Protein AF-A0A935CNQ9-F1 (afdb_monomer_lite)

Sequence (178 aa):
MGYRDQNHNTQGPYQLTGVMESKWYDLNGLPGSPIGNRGSNNCPGSYGDCQFFERGYLRWDYINNVTLYYDYASTVVSQVFYFQTSNWNTTLSIQNISGVSAQVSVIFVENGRVIDSHTYLALPSSSTWILSAQHALQDVTSSFAGAAEVYSNQAFQITVAHQPAFSNTFVSTIMNNY

Foldseek 3Di:
DWAAELVRDTDDPEDDDDPRVVVCVVVVNVQPHFPHYKDPPDDPDPAWTWTHGQFFIWIQHPVVRDIDTDGFDKDKAWQAKDAQVLRQKKKKKKFAQDQAFKKKKKFWDDPNDTQHMYIHHGQGHRHIRIDIPCVGPVVRDNIDTTMIMMGMNHDMDIDMPRGDDPPDPVVCVSVVVD

pLDDT: mean 89.44, std 11.85, range [46.56, 98.5]

Structure (mmCIF, N/CA/C/O backbone):
data_AF-A0A935CNQ9-F1
#
_entry.id   AF-A0A935CNQ9-F1
#
loop_
_atom_site.group_PDB
_atom_site.id
_atom_site.type_symbol
_atom_site.label_atom_id
_atom_site.label_alt_id
_atom_site.label_comp_id
_atom_site.label_asym_id
_atom_site.label_entity_id
_atom_site.label_seq_id
_atom_site.pdbx_PDB_ins_code
_atom_site.Cartn_x
_atom_site.Cartn_y
_atom_site.Cartn_z
_atom_site.occupancy
_atom_site.B_iso_or_equiv
_atom_site.auth_seq_id
_atom_site.auth_comp_id
_atom_site.auth_asym_id
_atom_site.auth_atom_id
_atom_site.pdbx_PDB_model_num
ATOM 1 N N . MET A 1 1 ? -8.450 4.506 -12.520 1.00 77.38 1 MET A N 1
ATOM 2 C CA . MET A 1 1 ? -7.525 3.913 -11.533 1.00 77.38 1 MET A CA 1
ATOM 3 C C . MET A 1 1 ? -6.980 5.041 -10.684 1.00 77.38 1 MET A C 1
ATOM 5 O O . MET A 1 1 ? -6.523 6.022 -11.259 1.00 77.38 1 MET A O 1
ATOM 9 N N . GLY A 1 2 ? -7.103 4.938 -9.370 1.00 86.81 2 GLY A N 1
ATOM 10 C CA . GLY A 1 2 ? -6.729 5.974 -8.413 1.00 86.81 2 GLY A CA 1
ATOM 11 C C . GLY A 1 2 ? -6.716 5.395 -7.005 1.00 86.81 2 GLY A C 1
ATOM 12 O O . GLY A 1 2 ? -7.148 4.261 -6.804 1.00 86.81 2 GLY A O 1
ATOM 13 N N . TYR A 1 3 ? -6.199 6.161 -6.061 1.00 93.44 3 TYR A N 1
ATOM 14 C CA . TYR A 1 3 ? -6.071 5.773 -4.656 1.00 93.44 3 TYR A CA 1
ATOM 15 C C . TYR A 1 3 ? -6.314 7.003 -3.778 1.00 93.44 3 TYR A C 1
ATOM 17 O O . TYR A 1 3 ? -6.310 8.125 -4.292 1.00 93.44 3 TYR A O 1
ATOM 25 N N . ARG A 1 4 ? -6.518 6.837 -2.469 1.00 96.25 4 ARG A N 1
ATOM 26 C CA . ARG A 1 4 ? -6.545 7.976 -1.541 1.00 96.25 4 ARG A CA 1
ATOM 27 C C . ARG A 1 4 ? -5.192 8.205 -0.894 1.00 96.25 4 ARG A C 1
ATOM 29 O O . ARG A 1 4 ? -4.509 7.266 -0.520 1.00 96.25 4 ARG A O 1
ATOM 36 N N . ASP A 1 5 ? -4.763 9.445 -0.745 1.00 96.25 5 ASP A N 1
ATOM 37 C CA . ASP A 1 5 ? -3.510 9.720 -0.044 1.00 96.25 5 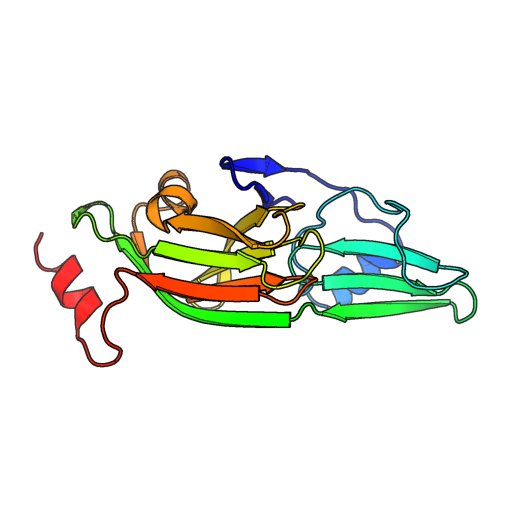ASP A CA 1
ATOM 38 C C . ASP A 1 5 ? -3.669 9.646 1.491 1.00 96.25 5 ASP A C 1
ATOM 40 O O . ASP A 1 5 ? -4.744 9.353 2.030 1.00 96.25 5 ASP A O 1
ATOM 44 N N . GLN A 1 6 ? -2.585 9.909 2.222 1.00 94.06 6 GLN A N 1
ATOM 45 C CA . GLN A 1 6 ? -2.578 9.947 3.687 1.00 94.06 6 GLN A CA 1
ATOM 46 C C . GLN A 1 6 ? -3.500 11.027 4.281 1.00 94.06 6 GLN A C 1
ATOM 48 O O . GLN A 1 6 ? -3.869 10.944 5.450 1.00 94.06 6 GLN A O 1
ATOM 53 N N . ASN A 1 7 ? -3.882 12.023 3.478 1.00 94.44 7 ASN A N 1
ATOM 54 C CA . ASN A 1 7 ? -4.779 13.119 3.835 1.00 94.44 7 ASN A CA 1
ATOM 55 C C . ASN A 1 7 ? -6.196 12.915 3.268 1.00 94.44 7 ASN A C 1
ATOM 57 O O . ASN A 1 7 ? -6.996 13.844 3.302 1.00 94.44 7 ASN A O 1
ATOM 61 N N . HIS A 1 8 ? -6.510 11.711 2.771 1.00 92.94 8 HIS A N 1
ATOM 62 C CA . HIS A 1 8 ? -7.813 11.318 2.221 1.00 92.94 8 HIS A CA 1
ATOM 63 C C . HIS A 1 8 ? -8.180 11.991 0.892 1.00 92.94 8 HIS A C 1
ATOM 65 O O . HIS A 1 8 ? -9.315 11.870 0.432 1.00 92.94 8 HIS A O 1
ATOM 71 N N . ASN A 1 9 ? -7.228 12.634 0.210 1.00 95.06 9 ASN A N 1
ATOM 72 C CA . ASN A 1 9 ? -7.491 13.169 -1.124 1.00 95.06 9 ASN A CA 1
ATOM 73 C C . ASN A 1 9 ? -7.429 12.049 -2.159 1.00 95.06 9 ASN A C 1
ATOM 75 O O . ASN A 1 9 ? -6.519 11.220 -2.136 1.00 95.06 9 ASN A O 1
ATOM 79 N N . THR A 1 10 ? -8.363 12.056 -3.108 1.00 94.75 10 THR A N 1
ATOM 80 C CA . THR A 1 10 ? -8.318 11.135 -4.248 1.00 94.75 10 THR A CA 1
ATOM 81 C C . THR A 1 10 ? -7.212 11.552 -5.215 1.00 94.75 10 THR A C 1
ATOM 83 O O . THR A 1 10 ? -7.163 12.699 -5.654 1.00 94.75 10 THR A O 1
ATOM 86 N N . GLN A 1 11 ? -6.346 10.606 -5.559 1.00 94.44 11 GLN A N 1
ATOM 87 C CA . GLN A 1 11 ? -5.227 10.763 -6.479 1.00 94.44 11 GLN A CA 1
ATOM 88 C C . GLN A 1 11 ? -5.508 10.033 -7.799 1.00 94.44 11 GLN A C 1
ATOM 90 O O . GLN A 1 11 ? -6.052 8.924 -7.816 1.00 94.44 11 GLN A O 1
ATOM 95 N N . GLY A 1 12 ? -5.112 10.652 -8.914 1.00 89.81 12 GLY A N 1
ATOM 96 C CA . GLY A 1 12 ? -5.383 10.170 -10.271 1.00 89.81 12 GLY A CA 1
ATOM 97 C C . GLY A 1 12 ? -6.636 10.795 -10.919 1.00 89.81 12 GLY A C 1
ATOM 98 O O . GLY A 1 12 ? -7.163 11.787 -10.419 1.00 89.81 12 GLY A O 1
ATOM 99 N N . PRO A 1 13 ? -7.115 10.249 -12.054 1.00 88.94 13 PRO A N 1
ATOM 100 C CA . PRO A 1 13 ? -6.653 9.015 -12.673 1.00 88.94 13 PRO A CA 1
ATOM 101 C C . PRO A 1 13 ? -5.267 9.151 -13.304 1.00 88.94 13 PRO A C 1
ATOM 103 O O . PRO A 1 13 ? -4.963 10.143 -13.961 1.00 88.94 13 PRO A O 1
ATOM 106 N N . TYR A 1 14 ? -4.448 8.115 -13.148 1.00 89.12 14 TYR A N 1
ATOM 107 C CA . TYR A 1 14 ? -3.169 8.009 -13.846 1.00 89.12 14 TYR A CA 1
ATOM 108 C C . TYR A 1 14 ? -3.328 7.158 -15.098 1.00 89.12 14 TYR A C 1
ATOM 110 O O . TYR A 1 14 ? -3.991 6.116 -15.077 1.00 89.12 14 TYR A O 1
ATOM 118 N N . GLN A 1 15 ? -2.733 7.617 -16.195 1.00 85.81 15 GLN A N 1
ATOM 119 C CA . GLN A 1 15 ? -2.792 6.906 -17.463 1.00 85.81 15 GLN A CA 1
ATOM 120 C C . GLN A 1 15 ? -1.810 5.735 -17.459 1.00 85.81 15 GLN A C 1
ATOM 122 O O . GLN A 1 15 ? -0.629 5.900 -17.158 1.00 85.81 15 GLN A O 1
ATOM 127 N N . LEU A 1 16 ? -2.309 4.564 -17.846 1.00 88.94 16 LEU A N 1
ATOM 128 C CA . LEU A 1 16 ? -1.515 3.374 -18.113 1.00 88.94 16 LEU A CA 1
ATOM 129 C C . LEU A 1 16 ? -1.677 3.044 -19.593 1.00 88.94 16 LEU A C 1
ATOM 131 O O . LEU A 1 16 ? -2.801 3.022 -20.079 1.00 88.94 16 LEU A O 1
ATOM 135 N N . THR A 1 17 ? -0.575 2.845 -20.314 1.00 89.00 17 THR A N 1
ATOM 136 C CA . THR A 1 17 ? -0.620 2.633 -21.767 1.00 89.00 17 THR A CA 1
ATOM 137 C C . THR A 1 17 ? 0.411 1.613 -22.239 1.00 89.00 17 THR A C 1
ATOM 139 O O . THR A 1 17 ? 1.462 1.402 -21.617 1.00 89.00 17 THR A O 1
ATOM 142 N N . GLY A 1 18 ? 0.121 0.992 -23.384 1.00 92.19 18 GLY A N 1
ATOM 143 C CA . GLY A 1 18 ? 1.056 0.150 -24.127 1.00 92.19 18 GLY A CA 1
ATOM 144 C C . GLY A 1 18 ? 1.437 -1.132 -23.384 1.00 92.19 18 GLY A C 1
ATOM 145 O O . GLY A 1 18 ? 0.585 -1.838 -22.845 1.00 92.19 18 GLY A O 1
ATOM 146 N N . VAL A 1 19 ? 2.735 -1.446 -23.357 1.00 93.56 19 VAL A N 1
ATOM 147 C CA . VAL A 1 19 ? 3.245 -2.695 -22.761 1.00 93.56 19 VAL A CA 1
ATOM 148 C C . VAL A 1 19 ? 2.981 -2.800 -21.254 1.00 93.56 19 VAL A C 1
ATOM 150 O O . VAL A 1 19 ? 2.770 -3.896 -20.744 1.00 93.56 19 VAL A O 1
ATOM 153 N N . MET A 1 20 ? 2.930 -1.666 -20.545 1.00 93.00 20 MET A N 1
ATOM 154 C CA . MET A 1 20 ? 2.637 -1.641 -19.108 1.00 93.00 20 MET A CA 1
ATOM 155 C C . MET A 1 20 ? 1.169 -1.960 -18.834 1.00 93.00 20 MET A C 1
ATOM 157 O O . MET A 1 20 ? 0.863 -2.725 -17.926 1.00 93.00 20 MET A O 1
ATOM 161 N N . GLU A 1 21 ? 0.270 -1.399 -19.642 1.00 95.06 21 GLU A N 1
ATOM 162 C CA . GLU A 1 21 ? -1.164 -1.682 -19.573 1.00 95.06 21 GLU A CA 1
ATOM 163 C C . GLU A 1 21 ? -1.452 -3.149 -19.879 1.00 95.06 21 GLU A C 1
ATOM 165 O O . GLU A 1 21 ? -2.130 -3.820 -19.106 1.00 95.06 21 GLU A O 1
ATOM 170 N N . SER A 1 22 ? -0.853 -3.666 -20.953 1.00 95.88 22 SER A N 1
ATOM 171 C CA . SER A 1 22 ? -0.994 -5.073 -21.340 1.00 95.88 22 SER A CA 1
ATOM 172 C C . SER A 1 22 ? -0.562 -5.999 -20.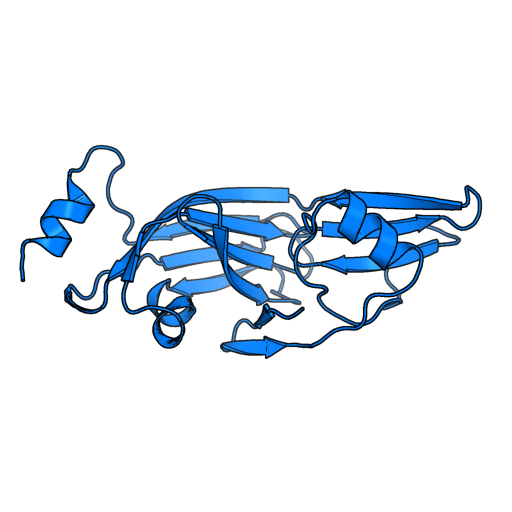199 1.00 95.88 22 SER A C 1
ATOM 174 O O . SER A 1 22 ? -1.318 -6.872 -19.783 1.00 95.88 22 SER A O 1
ATOM 176 N N . LYS A 1 23 ? 0.612 -5.742 -19.602 1.00 96.50 23 LYS A N 1
ATOM 177 C CA . LYS A 1 23 ? 1.113 -6.551 -18.488 1.00 96.50 23 LYS A CA 1
ATOM 178 C C . LYS A 1 23 ? 0.254 -6.434 -17.225 1.00 96.50 23 LYS A C 1
ATOM 180 O O . LYS A 1 23 ? 0.128 -7.405 -16.485 1.00 96.50 23 LYS A O 1
ATOM 185 N N . TRP A 1 24 ? -0.326 -5.268 -16.956 1.00 96.19 24 TRP A N 1
ATOM 186 C CA . TRP A 1 24 ? -1.237 -5.075 -15.827 1.00 96.19 24 TRP A CA 1
ATOM 187 C C . TRP A 1 24 ? -2.527 -5.892 -15.991 1.00 96.19 24 TRP A C 1
ATOM 189 O O . TRP A 1 24 ? -2.960 -6.528 -15.028 1.00 96.19 24 TRP A O 1
ATOM 199 N N . TYR A 1 25 ? -3.088 -5.955 -17.205 1.00 96.44 25 TYR A N 1
ATOM 200 C CA . TYR A 1 25 ? -4.230 -6.824 -17.509 1.00 96.44 25 TYR A CA 1
ATOM 201 C C . TYR A 1 25 ? -3.879 -8.311 -17.399 1.00 96.44 25 TYR A C 1
ATOM 203 O O . TYR A 1 25 ? -4.649 -9.055 -16.798 1.00 96.44 25 TYR A O 1
ATOM 211 N N . ASP A 1 26 ? -2.705 -8.739 -17.879 1.00 97.31 26 ASP A N 1
ATOM 212 C CA . ASP A 1 26 ? -2.237 -10.130 -17.730 1.00 97.31 26 ASP A CA 1
ATOM 213 C C . ASP A 1 26 ? -2.123 -10.556 -16.258 1.00 97.31 26 ASP A C 1
ATOM 215 O O . ASP A 1 26 ? -2.282 -11.725 -15.908 1.00 97.31 26 ASP A O 1
ATOM 219 N N . LEU A 1 27 ? -1.833 -9.595 -15.380 1.00 96.62 27 LEU A N 1
ATOM 220 C CA . LEU A 1 27 ? -1.765 -9.782 -13.935 1.00 96.62 27 LEU A CA 1
ATOM 221 C C . LEU A 1 27 ? -3.125 -9.590 -13.248 1.00 96.62 27 LEU A C 1
ATOM 223 O O . LEU A 1 27 ? -3.180 -9.563 -12.023 1.00 96.62 27 LEU A O 1
ATOM 227 N N . ASN A 1 28 ? -4.217 -9.440 -14.002 1.00 95.12 28 ASN A N 1
ATOM 228 C CA . ASN A 1 28 ? -5.565 -9.170 -13.494 1.00 95.12 28 ASN A CA 1
ATOM 229 C C . ASN A 1 28 ? -5.621 -7.970 -12.532 1.00 95.12 28 ASN A C 1
ATOM 231 O O . ASN A 1 28 ? -6.330 -7.992 -11.527 1.00 95.12 28 ASN A O 1
ATOM 235 N N . GLY A 1 29 ? -4.824 -6.936 -12.805 1.00 92.94 29 GLY A N 1
ATOM 236 C CA . GLY A 1 29 ? -4.731 -5.750 -11.961 1.00 92.94 29 GLY A CA 1
ATOM 237 C C . GLY A 1 29 ? -4.048 -5.961 -10.610 1.00 92.94 29 GLY A C 1
ATOM 238 O O . GLY A 1 29 ? -4.098 -5.063 -9.770 1.00 92.94 29 GLY A O 1
ATOM 239 N N . LEU A 1 30 ? -3.363 -7.095 -10.405 1.00 94.69 30 LEU A N 1
ATOM 240 C CA . LEU A 1 30 ? -2.621 -7.406 -9.179 1.00 94.69 30 LEU A CA 1
ATOM 241 C C . LEU A 1 30 ? -1.708 -6.272 -8.685 1.00 94.69 30 LEU A C 1
ATOM 243 O O . LEU A 1 30 ? -1.654 -6.114 -7.472 1.00 94.69 30 LEU A O 1
ATOM 247 N N . PRO A 1 31 ? -1.014 -5.473 -9.527 1.00 95.94 31 PRO A N 1
ATOM 248 C CA . PRO A 1 31 ? -0.198 -4.360 -9.031 1.00 95.94 31 PRO A CA 1
ATOM 249 C C . PRO A 1 31 ? -0.987 -3.266 -8.284 1.00 95.94 31 PRO A C 1
ATOM 251 O O . PRO A 1 31 ? -0.392 -2.515 -7.511 1.00 95.94 31 PRO A O 1
ATOM 254 N N . GLY A 1 32 ? -2.306 -3.178 -8.480 1.00 94.50 32 GLY A N 1
ATOM 255 C CA . GLY A 1 32 ? -3.165 -2.125 -7.934 1.00 94.50 32 GLY A CA 1
ATOM 256 C C . GLY A 1 32 ? -3.250 -0.895 -8.839 1.00 94.50 32 GLY A C 1
ATOM 257 O O . GLY A 1 32 ? -3.007 -0.978 -10.049 1.00 94.50 32 GLY A O 1
ATOM 258 N N . SER A 1 33 ? -3.610 0.251 -8.262 1.00 94.00 33 SER A N 1
ATOM 259 C CA . SER A 1 33 ? -3.652 1.531 -8.972 1.00 94.00 33 SER A CA 1
ATOM 260 C C . SER A 1 33 ? -2.241 2.090 -9.205 1.00 94.00 33 SER A C 1
ATOM 262 O O . SER A 1 33 ? -1.358 1.921 -8.359 1.00 94.00 33 SER A O 1
ATOM 264 N N . PRO A 1 34 ? -1.987 2.777 -10.336 1.00 94.00 34 PRO A N 1
ATOM 265 C CA . PRO A 1 34 ? -0.733 3.495 -10.526 1.00 94.00 34 PRO A CA 1
ATOM 266 C C . PRO A 1 34 ? -0.626 4.665 -9.538 1.00 94.00 34 PRO A C 1
ATOM 268 O O . PRO A 1 34 ? -1.633 5.301 -9.229 1.00 94.00 34 PRO A O 1
ATOM 271 N N . ILE A 1 35 ? 0.589 4.978 -9.083 1.00 91.25 35 ILE A N 1
ATOM 272 C CA . ILE A 1 35 ? 0.846 6.051 -8.095 1.00 91.25 35 ILE A CA 1
ATOM 273 C C . ILE A 1 35 ? 1.395 7.352 -8.705 1.00 91.25 35 ILE A C 1
ATOM 275 O O . ILE A 1 35 ? 1.980 8.195 -8.028 1.00 91.25 35 ILE A O 1
ATOM 279 N N . GLY A 1 36 ? 1.281 7.486 -10.020 1.00 88.56 36 GLY A N 1
ATOM 280 C CA . GLY A 1 36 ? 1.921 8.540 -10.791 1.00 88.56 36 GLY A CA 1
ATOM 281 C C . GLY A 1 36 ? 1.915 8.207 -12.275 1.00 88.56 36 GLY A C 1
ATOM 282 O O . GLY A 1 36 ? 1.598 7.084 -12.672 1.00 88.56 36 GLY A O 1
ATOM 283 N N . ASN A 1 37 ? 2.292 9.179 -13.101 1.00 82.94 37 ASN A N 1
ATOM 284 C CA . ASN A 1 37 ? 2.500 8.933 -14.524 1.00 82.94 37 ASN A CA 1
ATOM 285 C C . ASN A 1 37 ? 3.777 8.113 -14.752 1.00 82.94 37 ASN A C 1
ATOM 287 O O . ASN A 1 37 ? 4.744 8.207 -13.990 1.00 82.94 37 ASN A O 1
ATOM 291 N N . ARG A 1 38 ? 3.782 7.337 -15.837 1.00 80.19 38 ARG A N 1
ATOM 292 C CA . ARG A 1 38 ? 4.945 6.583 -16.313 1.00 80.19 38 ARG A CA 1
ATOM 293 C C . ARG A 1 38 ? 6.179 7.481 -16.440 1.00 80.19 38 ARG A C 1
ATOM 295 O O . ARG A 1 38 ? 6.081 8.614 -16.905 1.00 80.19 38 ARG A O 1
ATOM 302 N N . GLY A 1 39 ? 7.347 6.937 -16.099 1.00 66.25 39 GLY A N 1
ATOM 303 C CA . GLY A 1 39 ? 8.621 7.620 -16.335 1.00 66.25 39 GLY A CA 1
ATOM 304 C C . GLY A 1 39 ? 9.028 8.610 -15.243 1.00 66.25 39 GLY A C 1
ATOM 305 O O . GLY A 1 39 ? 9.842 9.492 -15.496 1.00 66.25 39 GLY A O 1
ATOM 306 N N . SER A 1 40 ? 8.524 8.468 -14.014 1.00 55.44 40 SER A N 1
ATOM 307 C CA . SER A 1 40 ? 9.065 9.174 -12.846 1.00 55.44 40 SER A CA 1
ATOM 308 C C . SER A 1 40 ? 10.474 8.648 -12.482 1.00 55.44 40 SER A C 1
ATOM 310 O O . SER A 1 40 ? 10.621 7.914 -11.513 1.00 55.44 40 SER A O 1
ATOM 312 N N . ASN A 1 41 ? 11.473 8.950 -13.325 1.00 49.44 41 ASN A N 1
ATOM 313 C CA . ASN A 1 41 ? 12.951 8.955 -13.221 1.00 49.44 41 ASN A CA 1
ATOM 314 C C . ASN A 1 41 ? 13.741 8.011 -12.276 1.00 49.44 41 ASN A C 1
ATOM 316 O O . ASN A 1 41 ? 14.953 8.169 -12.179 1.00 49.44 41 ASN A O 1
ATOM 320 N N . ASN A 1 42 ? 13.147 7.000 -11.642 1.00 60.19 42 ASN A N 1
ATOM 321 C CA . ASN A 1 42 ? 13.809 6.164 -10.629 1.00 60.19 42 ASN A CA 1
ATOM 322 C C . ASN A 1 42 ? 13.733 4.658 -10.933 1.00 60.19 42 ASN A C 1
ATOM 324 O O . ASN A 1 42 ? 13.686 3.841 -10.014 1.00 60.19 42 ASN A O 1
ATOM 328 N N . CYS A 1 43 ? 13.711 4.260 -12.208 1.00 72.38 43 CYS A N 1
ATOM 329 C CA . CYS A 1 43 ? 13.865 2.845 -12.543 1.00 72.38 43 CYS A CA 1
ATOM 330 C C . CYS A 1 43 ? 15.221 2.318 -12.073 1.00 72.38 43 CYS A C 1
ATOM 332 O O . CYS A 1 43 ? 16.250 2.870 -12.467 1.00 72.38 43 CYS A O 1
ATOM 334 N N . PRO A 1 44 ? 15.264 1.212 -11.317 1.00 70.12 44 PRO A N 1
ATOM 335 C CA . PRO A 1 44 ? 16.520 0.534 -11.052 1.00 70.12 44 PRO A CA 1
ATOM 336 C C . PRO A 1 44 ? 17.115 -0.010 -12.362 1.00 70.12 44 PRO A C 1
ATOM 338 O O . PRO A 1 44 ? 16.493 -0.835 -13.031 1.00 70.12 44 PRO A O 1
ATOM 341 N N . GLY A 1 45 ? 18.336 0.408 -12.704 1.00 71.19 45 GLY A N 1
ATOM 342 C CA . GLY A 1 45 ? 19.114 -0.110 -13.837 1.00 71.19 45 GLY A CA 1
ATOM 343 C C . GLY A 1 45 ? 19.052 0.726 -15.122 1.00 71.19 45 GLY A C 1
ATOM 344 O O . GLY A 1 45 ? 18.249 1.641 -15.266 1.00 71.19 45 GLY A O 1
ATOM 345 N N . SER A 1 46 ? 19.936 0.402 -16.067 1.00 70.25 46 SER A N 1
ATOM 346 C CA . SER A 1 46 ? 20.022 1.074 -17.371 1.00 70.25 46 SER A CA 1
ATOM 347 C C . SER A 1 46 ? 18.990 0.514 -18.363 1.00 70.25 46 SER A C 1
ATOM 349 O O . SER A 1 46 ? 18.677 -0.675 -18.314 1.00 70.25 46 SER A O 1
ATOM 351 N N . TYR A 1 47 ? 18.511 1.356 -19.288 1.00 78.56 47 TYR A N 1
ATOM 352 C CA . TYR A 1 47 ? 17.685 0.983 -20.453 1.00 78.56 47 TYR A CA 1
ATOM 353 C C . TYR A 1 47 ? 16.332 0.321 -20.138 1.00 78.56 47 TYR A C 1
ATOM 355 O O . TYR A 1 47 ? 16.049 -0.803 -20.553 1.00 78.56 47 TYR A O 1
ATOM 363 N N . GLY A 1 48 ? 15.463 1.043 -19.435 1.00 84.50 48 GLY A N 1
ATOM 364 C CA . GLY A 1 48 ? 14.071 0.639 -19.278 1.00 84.50 48 GLY A CA 1
ATOM 365 C C . GLY A 1 48 ? 13.188 1.752 -18.738 1.00 84.50 48 GLY A C 1
ATOM 366 O O . GLY A 1 48 ? 13.681 2.794 -18.313 1.00 84.50 48 GLY A O 1
ATOM 367 N N . ASP A 1 49 ? 11.888 1.482 -18.736 1.00 88.94 49 ASP A N 1
ATOM 368 C CA . ASP A 1 49 ? 10.852 2.350 -18.175 1.00 88.94 49 ASP A CA 1
ATOM 369 C C . ASP A 1 49 ? 10.109 1.634 -17.057 1.00 88.94 49 ASP A C 1
ATOM 371 O O . ASP A 1 49 ? 9.990 0.408 -17.070 1.00 88.94 49 ASP A O 1
ATOM 375 N N . CYS A 1 50 ? 9.554 2.400 -16.119 1.00 90.81 50 CYS A N 1
ATOM 376 C CA . CYS A 1 50 ? 8.808 1.857 -14.994 1.00 90.81 50 CYS A CA 1
ATOM 377 C C . CYS A 1 50 ? 7.494 2.588 -14.818 1.00 90.81 50 CYS A C 1
ATOM 379 O O . CYS A 1 50 ? 7.377 3.798 -15.045 1.00 90.81 50 CYS A O 1
ATOM 381 N N . GLN A 1 51 ? 6.525 1.816 -14.353 1.00 92.88 51 GLN A N 1
ATOM 382 C CA . GLN A 1 51 ? 5.300 2.310 -13.770 1.00 92.88 51 GLN A CA 1
ATOM 383 C C . GLN A 1 51 ? 5.229 1.785 -12.341 1.00 92.88 51 GLN A C 1
ATOM 385 O O . GLN A 1 51 ? 5.262 0.575 -12.122 1.00 92.88 51 GLN A O 1
ATOM 390 N N . PHE A 1 52 ? 5.131 2.694 -11.379 1.00 93.38 52 PHE A N 1
ATOM 391 C CA . PHE A 1 52 ? 4.960 2.348 -9.975 1.00 93.38 52 PHE A CA 1
ATOM 392 C C . PHE A 1 52 ? 3.470 2.243 -9.631 1.00 93.38 52 PHE A C 1
ATOM 394 O O . PHE A 1 52 ? 2.639 2.952 -10.214 1.00 93.38 52 PHE A O 1
ATOM 401 N N . PHE A 1 53 ? 3.154 1.358 -8.692 1.00 95.38 53 PHE A N 1
ATOM 402 C CA . PHE A 1 53 ? 1.810 1.032 -8.234 1.00 95.38 53 PHE A CA 1
ATOM 403 C C . PHE A 1 53 ? 1.783 0.868 -6.710 1.00 95.38 53 PHE A C 1
ATOM 405 O O . PHE A 1 53 ? 2.816 0.866 -6.039 1.00 95.38 53 PHE A O 1
ATOM 412 N N . GLU A 1 54 ? 0.588 0.702 -6.155 1.00 96.31 54 GLU A N 1
ATOM 413 C CA . GLU A 1 54 ? 0.376 0.515 -4.718 1.00 96.31 54 GLU A CA 1
ATOM 414 C C . GLU A 1 54 ? 1.080 -0.735 -4.165 1.00 96.31 54 GLU A C 1
ATOM 416 O O . GLU A 1 54 ? 1.583 -0.707 -3.042 1.00 96.31 54 GLU A O 1
ATOM 421 N N . ARG A 1 55 ? 1.140 -1.817 -4.954 1.00 97.25 55 ARG A N 1
ATOM 422 C CA . ARG A 1 55 ? 1.644 -3.138 -4.529 1.00 97.25 55 ARG A CA 1
ATOM 423 C C . ARG A 1 55 ? 3.002 -3.503 -5.134 1.00 97.25 55 ARG A C 1
ATOM 425 O O . ARG A 1 55 ? 3.460 -4.631 -4.973 1.00 97.25 55 ARG A O 1
ATOM 432 N N . GLY A 1 56 ? 3.629 -2.614 -5.900 1.00 95.44 56 GLY A N 1
ATOM 433 C CA . GLY A 1 56 ? 4.877 -2.914 -6.601 1.00 95.44 56 GLY A CA 1
ATOM 434 C C . GLY A 1 56 ? 5.135 -1.999 -7.789 1.00 95.44 56 GLY A C 1
ATOM 435 O O . GLY A 1 56 ? 4.573 -0.912 -7.891 1.00 95.44 56 GLY A O 1
ATOM 436 N N . TYR A 1 57 ? 5.963 -2.446 -8.727 1.00 94.44 57 TYR A N 1
ATOM 437 C CA . TYR A 1 57 ? 6.196 -1.734 -9.981 1.00 94.44 57 TYR A CA 1
ATOM 438 C C . TYR A 1 57 ? 6.317 -2.684 -11.170 1.00 94.44 57 TYR A C 1
ATOM 440 O O . TYR A 1 57 ? 6.789 -3.815 -11.053 1.00 94.44 57 TYR A O 1
ATOM 448 N N . LEU A 1 58 ? 5.890 -2.205 -12.336 1.00 94.44 58 LEU A N 1
ATOM 449 C CA . LEU A 1 58 ? 6.200 -2.827 -13.616 1.00 94.44 58 LEU A CA 1
ATOM 450 C C . LEU A 1 58 ? 7.446 -2.169 -14.194 1.00 94.44 58 LEU A C 1
ATOM 452 O O . LEU A 1 58 ? 7.559 -0.943 -14.172 1.00 94.44 58 LEU A O 1
ATOM 456 N N . ARG A 1 59 ? 8.348 -2.974 -14.755 1.00 93.06 59 ARG A N 1
ATOM 457 C CA . ARG A 1 59 ? 9.510 -2.505 -15.515 1.00 93.06 59 ARG A CA 1
ATOM 458 C C . ARG A 1 59 ? 9.486 -3.106 -16.909 1.00 93.06 59 ARG A C 1
ATOM 460 O O . ARG A 1 59 ? 9.406 -4.323 -17.051 1.00 93.06 59 ARG A O 1
ATOM 467 N N . TRP A 1 60 ? 9.602 -2.257 -17.922 1.00 92.38 60 TRP A N 1
ATOM 468 C CA . TRP A 1 60 ? 9.837 -2.661 -19.300 1.00 92.38 60 TRP A CA 1
ATOM 469 C C . TRP A 1 60 ? 11.327 -2.545 -19.601 1.00 92.38 60 TRP A C 1
ATOM 471 O O . TRP A 1 60 ? 11.894 -1.456 -19.540 1.00 92.38 60 TRP A O 1
ATOM 481 N N . ASP A 1 61 ? 11.949 -3.680 -19.893 1.00 89.94 61 ASP A N 1
ATOM 482 C CA . ASP A 1 61 ? 13.322 -3.779 -20.372 1.00 89.94 61 ASP A CA 1
ATOM 483 C C . ASP A 1 61 ? 13.333 -3.644 -21.900 1.00 89.94 61 ASP A C 1
ATOM 485 O O . ASP A 1 61 ? 12.718 -4.449 -22.604 1.00 89.94 61 ASP A O 1
ATOM 489 N N . TYR A 1 62 ? 14.034 -2.627 -22.408 1.00 88.69 62 TYR A N 1
ATOM 490 C CA . TYR A 1 62 ? 14.107 -2.342 -23.843 1.00 88.69 62 TYR A CA 1
ATOM 491 C C . TYR A 1 62 ? 14.972 -3.335 -24.609 1.00 88.69 62 TYR A C 1
ATOM 493 O O . TYR A 1 62 ? 14.713 -3.590 -25.782 1.00 88.69 62 TYR A O 1
ATOM 501 N N . ILE A 1 63 ? 15.999 -3.887 -23.963 1.00 88.00 63 ILE A N 1
ATOM 502 C CA . ILE A 1 63 ? 16.978 -4.770 -24.602 1.00 88.00 63 ILE A CA 1
ATOM 503 C C . ILE A 1 63 ? 16.328 -6.119 -24.886 1.00 88.00 63 ILE A C 1
ATOM 505 O O . ILE A 1 63 ? 16.417 -6.642 -25.993 1.00 88.00 63 ILE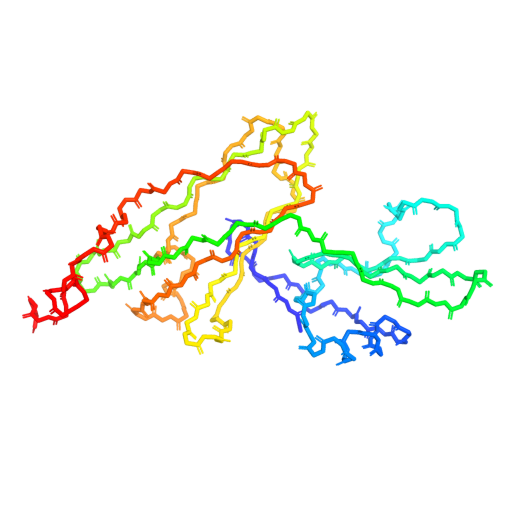 A O 1
ATOM 509 N N . ASN A 1 64 ? 15.642 -6.659 -23.881 1.00 89.25 64 ASN A N 1
ATOM 510 C CA . ASN A 1 64 ? 14.995 -7.965 -23.968 1.00 89.25 64 ASN A CA 1
ATOM 511 C C . ASN A 1 64 ? 13.520 -7.873 -24.391 1.00 89.25 64 ASN A C 1
ATOM 513 O O . ASN A 1 64 ? 12.856 -8.898 -24.526 1.00 89.25 64 ASN A O 1
ATOM 517 N N . ASN A 1 65 ? 13.009 -6.652 -24.581 1.00 91.06 65 ASN A N 1
ATOM 518 C CA . ASN A 1 65 ? 11.619 -6.339 -24.903 1.00 91.06 65 ASN A CA 1
ATOM 519 C C . ASN A 1 65 ? 10.606 -7.098 -24.023 1.00 91.06 65 ASN A C 1
ATOM 521 O O . ASN A 1 65 ? 9.648 -7.697 -24.512 1.00 91.06 65 ASN A O 1
ATOM 525 N N . VAL A 1 66 ? 10.835 -7.087 -22.709 1.00 93.19 66 VAL A N 1
ATOM 526 C CA . VAL A 1 66 ? 10.017 -7.810 -21.727 1.00 93.19 66 VAL A CA 1
ATOM 527 C C . VAL A 1 66 ? 9.531 -6.870 -20.635 1.00 93.19 66 VAL A C 1
ATOM 529 O O . VAL A 1 66 ? 10.268 -5.997 -20.175 1.00 93.19 66 VAL A O 1
ATOM 532 N N . THR A 1 67 ? 8.284 -7.050 -20.201 1.00 94.38 67 THR A N 1
ATOM 533 C CA . THR A 1 67 ? 7.719 -6.328 -19.057 1.00 94.38 67 THR A CA 1
ATOM 534 C C . THR A 1 67 ? 7.553 -7.271 -17.872 1.00 94.38 67 THR A C 1
ATOM 536 O O . THR A 1 67 ? 6.836 -8.272 -17.947 1.00 94.38 67 THR A O 1
ATOM 539 N N . LEU A 1 68 ? 8.225 -6.947 -16.770 1.00 94.56 68 LEU A N 1
ATOM 540 C CA . LEU A 1 68 ? 8.257 -7.738 -15.542 1.00 94.56 68 LEU A CA 1
ATOM 541 C C . LEU A 1 68 ? 7.591 -6.977 -14.396 1.00 94.56 68 LEU A C 1
ATOM 543 O O . LEU A 1 68 ? 7.621 -5.747 -14.362 1.00 94.56 68 LEU A O 1
ATOM 547 N N . TYR A 1 69 ? 6.999 -7.726 -13.468 1.00 96.00 69 TYR A N 1
ATOM 548 C CA . TYR A 1 69 ? 6.421 -7.199 -12.236 1.00 96.00 69 TYR A CA 1
ATOM 549 C C . TYR A 1 69 ? 7.328 -7.517 -11.057 1.00 96.00 69 TYR A C 1
ATOM 551 O O . TYR A 1 69 ? 7.830 -8.634 -10.946 1.00 96.00 69 TYR A O 1
ATOM 559 N N . TYR A 1 70 ? 7.506 -6.521 -10.201 1.00 94.81 70 TYR A N 1
ATOM 560 C CA . TYR A 1 70 ? 8.250 -6.605 -8.959 1.00 94.81 70 TYR A CA 1
ATOM 561 C C . TYR A 1 70 ? 7.320 -6.167 -7.838 1.00 94.81 70 TYR A C 1
ATOM 563 O O . TYR A 1 70 ? 6.886 -5.013 -7.796 1.00 94.81 70 TYR A O 1
ATOM 571 N N . ASP A 1 71 ? 6.987 -7.101 -6.964 1.00 96.19 71 ASP A N 1
ATOM 572 C CA . ASP A 1 71 ? 6.134 -6.880 -5.813 1.00 96.19 71 ASP A CA 1
ATOM 573 C C . ASP A 1 71 ? 6.881 -6.161 -4.688 1.00 96.19 71 ASP A C 1
ATOM 575 O O . ASP A 1 71 ? 8.101 -6.245 -4.527 1.00 96.19 71 ASP A O 1
ATOM 579 N N . TYR A 1 72 ? 6.120 -5.404 -3.908 1.00 96.50 72 TYR A N 1
ATOM 580 C CA . TYR A 1 72 ? 6.595 -4.838 -2.658 1.00 96.50 72 TYR A CA 1
ATOM 581 C C . TYR A 1 72 ? 6.427 -5.826 -1.514 1.00 96.50 72 TYR A C 1
ATOM 583 O O . TYR A 1 72 ? 5.507 -6.647 -1.507 1.00 96.50 72 TYR A O 1
ATOM 591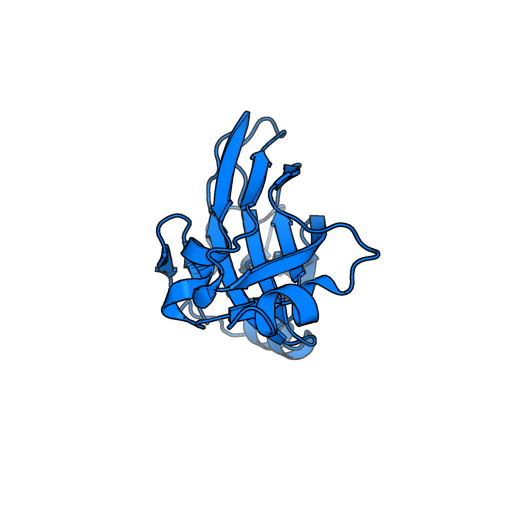 N N . ALA A 1 73 ? 7.293 -5.696 -0.506 1.00 94.69 73 ALA A N 1
ATOM 592 C CA . ALA A 1 73 ? 7.128 -6.429 0.738 1.00 94.69 73 ALA A CA 1
ATOM 593 C C . ALA A 1 73 ? 5.750 -6.106 1.326 1.00 94.69 73 ALA A C 1
ATOM 595 O O . ALA A 1 73 ? 5.347 -4.939 1.362 1.00 94.69 73 ALA A O 1
ATOM 596 N N . SER A 1 74 ? 5.042 -7.141 1.777 1.00 96.06 74 SER A N 1
ATOM 597 C CA . SER A 1 74 ? 3.681 -7.009 2.281 1.00 96.06 74 SER A CA 1
ATOM 598 C C . SER A 1 74 ? 3.507 -7.633 3.658 1.00 96.06 74 SER A C 1
ATOM 600 O O . SER A 1 74 ? 4.174 -8.601 4.019 1.00 96.06 74 SER A O 1
ATOM 602 N N . THR A 1 75 ? 2.605 -7.052 4.443 1.00 97.38 75 THR A N 1
ATOM 603 C CA . THR A 1 75 ? 2.108 -7.613 5.700 1.00 97.38 75 THR A CA 1
ATOM 604 C C . THR A 1 75 ? 0.589 -7.596 5.657 1.00 97.38 75 THR A C 1
ATOM 606 O O . THR A 1 75 ? -0.013 -6.554 5.398 1.00 97.38 75 THR A O 1
ATOM 609 N N . VAL A 1 76 ? -0.037 -8.739 5.931 1.00 96.44 76 VAL A N 1
ATOM 610 C CA . VAL A 1 76 ? -1.496 -8.834 6.041 1.00 96.44 76 VAL A CA 1
ATOM 611 C C . VAL A 1 76 ? -1.891 -8.674 7.502 1.00 96.44 76 VAL A C 1
ATOM 613 O O . VAL A 1 76 ? -1.514 -9.481 8.350 1.00 96.44 76 VAL A O 1
ATOM 616 N N . VAL A 1 77 ? -2.683 -7.647 7.788 1.00 94.38 77 VAL A N 1
ATOM 617 C CA . VAL A 1 77 ? -3.346 -7.461 9.075 1.00 94.38 77 VAL A CA 1
ATOM 618 C C . VAL A 1 77 ? -4.767 -7.988 8.938 1.00 94.38 77 VAL A C 1
ATOM 620 O O . VAL A 1 77 ? -5.639 -7.340 8.363 1.00 94.38 77 VAL A O 1
ATOM 623 N N . SER A 1 78 ? -5.008 -9.192 9.443 1.00 90.44 78 SER A N 1
ATOM 624 C CA . SER A 1 78 ? -6.357 -9.755 9.539 1.00 90.44 78 SER A CA 1
ATOM 625 C C . SER A 1 78 ? -7.205 -8.990 10.559 1.00 90.44 78 SER A C 1
ATOM 627 O O . SER A 1 78 ? -6.656 -8.352 11.449 1.00 90.44 78 SER A O 1
ATOM 629 N N . GLN A 1 79 ? -8.530 -9.151 10.535 1.00 89.00 79 GLN A N 1
ATOM 630 C CA . GLN A 1 79 ? -9.408 -8.687 11.623 1.00 89.00 79 GLN A CA 1
ATOM 631 C C . GLN A 1 79 ? -9.364 -7.165 11.842 1.00 89.00 79 GLN A C 1
ATOM 633 O O . GLN A 1 79 ? -9.306 -6.681 12.972 1.00 89.00 79 GLN A O 1
ATOM 638 N N . VAL A 1 80 ? -9.382 -6.411 10.745 1.00 92.62 80 VAL A N 1
ATOM 639 C CA . VAL A 1 80 ? -9.513 -4.953 10.758 1.00 92.62 80 VAL A CA 1
ATOM 640 C C . VAL A 1 80 ? -10.992 -4.608 10.733 1.00 92.62 80 VAL A C 1
ATOM 642 O O . VAL A 1 80 ? -11.730 -5.081 9.866 1.00 92.62 80 VAL A O 1
ATOM 645 N N . PHE A 1 81 ? -11.415 -3.779 11.684 1.00 92.00 81 PHE A N 1
ATOM 646 C CA . PHE A 1 81 ? -12.818 -3.440 11.862 1.00 92.00 81 PHE A CA 1
ATOM 647 C C . PHE A 1 81 ? -13.055 -1.940 11.899 1.00 92.00 81 PHE A C 1
ATOM 649 O O . PHE A 1 81 ? -12.301 -1.182 12.514 1.00 92.00 81 PHE A O 1
ATOM 656 N N . TYR A 1 82 ? -14.179 -1.549 11.320 1.00 92.25 82 TYR A N 1
ATOM 657 C CA . TYR A 1 82 ? -14.809 -0.261 11.543 1.00 92.25 82 TYR A CA 1
ATOM 658 C C . TYR A 1 82 ? -16.314 -0.485 11.684 1.00 92.25 82 TYR A C 1
ATOM 660 O O . TYR A 1 82 ? -16.926 -1.096 10.819 1.00 92.25 82 TYR A O 1
ATOM 668 N N . PHE A 1 83 ? -16.916 -0.015 12.772 1.00 89.69 83 PHE A N 1
ATOM 669 C CA . PHE A 1 83 ? -18.363 -0.057 12.973 1.00 89.69 83 PHE A CA 1
ATOM 670 C C . PHE A 1 83 ? -18.813 1.274 13.561 1.00 89.69 83 PHE A C 1
ATOM 672 O O . PHE A 1 83 ? -18.524 1.576 14.723 1.00 89.69 83 PHE A O 1
ATOM 679 N N . GLN A 1 84 ? -19.522 2.073 12.760 1.00 86.12 84 GLN A N 1
ATOM 680 C CA . GLN A 1 84 ? -19.955 3.411 13.163 1.00 86.12 84 GLN A CA 1
ATOM 681 C C . GLN A 1 84 ? -20.880 3.384 14.390 1.00 86.12 84 GLN A C 1
ATOM 683 O O . GLN A 1 84 ? -20.736 4.209 15.286 1.00 86.12 84 GLN A O 1
ATOM 688 N N . THR A 1 85 ? -21.806 2.425 14.459 1.00 83.44 85 THR A N 1
ATOM 689 C CA . THR A 1 85 ? -22.824 2.340 15.522 1.00 83.44 85 THR A CA 1
ATOM 690 C C . THR A 1 85 ? -22.233 2.041 16.895 1.00 83.44 85 THR A C 1
ATOM 692 O O . THR A 1 85 ? -22.666 2.620 17.886 1.00 83.44 85 THR A O 1
ATOM 695 N N . SER A 1 86 ? -21.213 1.185 16.957 1.00 76.94 86 SER A N 1
ATOM 696 C CA . SER A 1 86 ? -20.557 0.787 18.203 1.00 76.94 86 SER A CA 1
ATOM 697 C C . SER A 1 86 ? -19.296 1.595 18.518 1.00 76.94 86 SER A C 1
ATOM 699 O O . SER A 1 86 ? -18.566 1.230 19.439 1.00 76.94 86 SER A O 1
ATOM 701 N N . ASN A 1 87 ? -18.989 2.634 17.728 1.00 80.88 87 ASN A N 1
ATOM 702 C CA . ASN A 1 87 ? -17.732 3.390 17.783 1.00 80.88 87 ASN A CA 1
ATOM 703 C C . ASN A 1 87 ? -16.478 2.492 17.803 1.00 80.88 87 ASN A C 1
ATOM 705 O O . ASN A 1 87 ? -15.486 2.810 18.461 1.00 80.88 87 ASN A O 1
ATOM 709 N N . TRP A 1 88 ? -16.518 1.349 17.106 1.00 83.75 88 TRP A N 1
ATOM 710 C CA . TRP A 1 88 ? -15.363 0.458 17.034 1.00 83.75 88 TRP A CA 1
ATOM 711 C C . TRP A 1 88 ? -14.493 0.802 15.834 1.00 83.75 88 TRP A C 1
ATOM 713 O O . TRP A 1 88 ? -14.993 0.953 14.719 1.00 83.75 88 TRP A O 1
ATOM 723 N N . ASN A 1 89 ? -13.182 0.883 16.054 1.00 91.94 89 ASN A N 1
ATOM 724 C CA . ASN A 1 89 ? -12.237 1.307 15.035 1.00 91.94 89 ASN A CA 1
ATOM 725 C C . ASN A 1 89 ? -10.842 0.724 15.293 1.00 91.94 89 ASN A C 1
ATOM 727 O O . ASN A 1 89 ? -10.210 1.047 16.298 1.00 91.94 89 ASN A O 1
ATOM 731 N N . THR A 1 90 ? -10.357 -0.110 14.376 1.00 94.50 90 THR A N 1
ATOM 732 C CA . THR A 1 90 ? -8.977 -0.602 14.386 1.00 94.50 90 THR A CA 1
ATOM 733 C C . THR A 1 90 ? -8.021 0.483 13.896 1.00 94.50 90 THR A C 1
ATOM 735 O O . THR A 1 90 ? -8.255 1.119 12.868 1.00 94.50 90 THR A O 1
ATOM 738 N N . THR A 1 91 ? -6.903 0.657 14.601 1.00 96.56 91 THR A N 1
ATOM 739 C CA . THR A 1 91 ? -5.854 1.611 14.221 1.00 96.56 91 THR A CA 1
ATOM 740 C C . THR A 1 91 ? -4.588 0.875 13.813 1.00 96.56 91 THR A C 1
ATOM 742 O O . THR A 1 91 ? -4.087 0.025 14.551 1.00 96.56 91 THR A O 1
ATOM 745 N N . LEU A 1 92 ? -4.051 1.238 12.651 1.00 97.62 92 LEU A N 1
ATOM 746 C CA . LEU A 1 92 ? -2.772 0.782 12.124 1.00 97.62 92 LEU A CA 1
ATOM 747 C C . LEU A 1 92 ? -1.722 1.871 12.356 1.00 97.62 92 LEU A C 1
ATOM 749 O O . LEU A 1 92 ? -1.875 2.996 11.885 1.00 97.62 92 LEU A O 1
ATOM 753 N N . SER A 1 93 ? -0.647 1.530 13.057 1.00 98.19 93 SER A N 1
ATOM 754 C CA . SER A 1 93 ? 0.535 2.378 13.212 1.00 98.19 93 SER A CA 1
ATOM 755 C C . SER A 1 93 ? 1.663 1.783 12.382 1.00 98.19 93 SER A C 1
ATOM 757 O O . SER A 1 93 ? 2.217 0.746 12.747 1.00 98.19 93 SER A O 1
ATOM 759 N N . ILE A 1 94 ? 1.981 2.420 11.259 1.00 98.50 94 ILE A N 1
ATOM 760 C CA . ILE A 1 94 ? 2.934 1.921 10.267 1.00 98.50 94 ILE A CA 1
ATOM 761 C C . ILE A 1 94 ? 4.200 2.765 10.335 1.00 98.50 94 ILE A C 1
ATOM 763 O O . ILE A 1 94 ? 4.187 3.947 9.996 1.00 98.50 94 ILE A O 1
ATOM 767 N N . GLN A 1 95 ? 5.292 2.167 10.795 1.00 98.44 95 GLN A N 1
ATOM 768 C CA . GLN A 1 95 ? 6.571 2.842 10.967 1.00 98.44 95 GLN A CA 1
ATOM 769 C C . GLN A 1 95 ? 7.519 2.501 9.822 1.00 98.44 95 GLN A C 1
ATOM 771 O O . GLN A 1 95 ? 7.777 1.329 9.546 1.00 98.44 95 GLN A O 1
ATOM 776 N N . ASN A 1 96 ? 8.092 3.527 9.198 1.00 98.31 96 ASN A N 1
ATOM 777 C CA . ASN A 1 96 ? 9.220 3.352 8.296 1.00 98.31 96 ASN A CA 1
ATOM 778 C C . ASN A 1 96 ? 10.496 3.159 9.125 1.00 98.31 96 ASN A C 1
ATOM 780 O O . ASN A 1 96 ? 10.983 4.102 9.750 1.00 98.31 96 ASN A O 1
ATOM 784 N N . ILE A 1 97 ? 11.032 1.939 9.127 1.00 98.12 97 ILE A N 1
ATOM 785 C CA . ILE A 1 97 ? 12.251 1.581 9.871 1.00 98.12 97 ILE A CA 1
ATOM 786 C C . ILE A 1 97 ? 13.504 1.618 8.986 1.00 98.12 97 ILE A C 1
ATOM 788 O O . ILE A 1 97 ? 14.597 1.278 9.436 1.00 98.12 97 ILE A O 1
ATOM 792 N N . SER A 1 98 ? 13.356 2.007 7.719 1.00 97.25 98 SER A N 1
ATOM 793 C CA . SER A 1 98 ? 14.478 2.181 6.801 1.00 97.25 98 SER A CA 1
ATOM 794 C C . SER A 1 98 ? 15.159 3.540 6.990 1.00 97.25 98 SER A C 1
ATOM 796 O O . SER A 1 98 ? 14.587 4.473 7.556 1.00 97.25 98 SER A O 1
ATOM 798 N N . GLY A 1 99 ? 16.383 3.678 6.474 1.00 97.06 99 GLY A N 1
ATOM 799 C CA . GLY A 1 99 ? 17.140 4.937 6.488 1.00 97.06 99 GLY A CA 1
ATOM 800 C C . GLY A 1 99 ? 16.726 5.957 5.418 1.00 97.06 99 GLY A C 1
ATOM 801 O O . GLY A 1 99 ? 17.387 6.982 5.281 1.00 97.06 99 GLY A O 1
ATOM 802 N N . VAL A 1 100 ? 15.679 5.689 4.629 1.00 96.88 100 VAL A N 1
ATOM 803 C CA . VAL A 1 100 ? 15.219 6.544 3.518 1.00 96.88 100 VAL A CA 1
ATOM 804 C C . VAL A 1 100 ? 13.699 6.699 3.542 1.00 96.88 100 VAL A C 1
ATOM 806 O O . VAL A 1 100 ? 13.015 6.034 4.311 1.00 96.88 100 VAL A O 1
ATOM 809 N N . SER A 1 101 ? 13.148 7.608 2.734 1.00 96.75 101 SER A N 1
ATOM 810 C CA . SER A 1 101 ? 11.692 7.747 2.612 1.00 96.75 101 SER A CA 1
ATOM 811 C C . SER A 1 101 ? 11.070 6.523 1.930 1.00 96.75 101 SER A C 1
ATOM 813 O O . SER A 1 101 ? 11.663 5.958 1.010 1.00 96.75 101 SER A O 1
ATOM 815 N N . ALA A 1 102 ? 9.881 6.130 2.386 1.00 96.75 102 ALA A N 1
ATOM 816 C CA . ALA A 1 102 ? 9.145 4.974 1.900 1.00 96.75 102 ALA A CA 1
ATOM 817 C C . ALA A 1 102 ? 7.809 5.387 1.278 1.00 96.75 102 ALA A C 1
ATOM 819 O O . ALA A 1 102 ? 7.108 6.252 1.805 1.00 96.75 102 ALA A O 1
ATOM 820 N N . GLN A 1 103 ? 7.430 4.701 0.208 1.00 96.50 103 GLN A N 1
ATOM 821 C CA . GLN A 1 103 ? 6.040 4.607 -0.202 1.00 96.50 103 GLN A CA 1
ATOM 822 C C . GLN A 1 103 ? 5.400 3.471 0.588 1.00 96.50 103 GLN A C 1
ATOM 824 O O . GLN A 1 103 ? 5.900 2.348 0.553 1.00 96.50 103 GLN A O 1
ATOM 829 N N . VAL A 1 104 ? 4.273 3.753 1.233 1.00 98.25 104 VAL A N 1
ATOM 830 C CA . VAL A 1 104 ? 3.476 2.766 1.960 1.00 98.25 104 VAL A CA 1
ATOM 831 C C . VAL A 1 104 ? 2.043 2.812 1.457 1.00 98.25 104 VAL A C 1
ATOM 833 O O . VAL A 1 104 ? 1.434 3.879 1.460 1.00 98.25 104 VAL A O 1
ATOM 836 N N . SER A 1 105 ? 1.493 1.663 1.084 1.00 98.31 105 SER A N 1
ATOM 837 C CA . SER A 1 105 ? 0.103 1.523 0.646 1.00 98.31 105 SER A CA 1
ATOM 838 C C . SER A 1 105 ? -0.642 0.585 1.592 1.00 98.31 105 SER A C 1
ATOM 840 O O . SER A 1 105 ? -0.131 -0.477 1.931 1.00 98.31 105 SER A O 1
ATOM 842 N N . VAL A 1 106 ? -1.848 0.953 2.010 1.00 98.31 106 VAL A N 1
ATOM 843 C CA . VAL A 1 106 ? -2.763 0.150 2.827 1.00 98.31 106 VAL A CA 1
ATOM 844 C C . VAL A 1 106 ? -3.999 -0.135 1.994 1.00 98.31 106 VAL A C 1
ATOM 846 O O . VAL A 1 106 ? -4.668 0.794 1.554 1.00 98.31 106 VAL A O 1
ATOM 849 N N . ILE A 1 107 ? -4.311 -1.407 1.783 1.00 97.81 107 ILE A N 1
ATOM 850 C CA . ILE A 1 107 ? -5.427 -1.833 0.943 1.00 97.81 107 ILE A CA 1
ATOM 851 C C . ILE A 1 107 ? -6.413 -2.608 1.803 1.00 97.81 107 ILE A C 1
ATOM 853 O O . ILE A 1 107 ? -6.079 -3.658 2.350 1.00 97.81 107 ILE A O 1
ATOM 857 N N . PHE A 1 108 ? -7.626 -2.083 1.932 1.00 97.31 108 PHE A N 1
ATOM 858 C CA . PHE A 1 108 ? -8.689 -2.699 2.711 1.00 97.31 108 PHE A CA 1
ATOM 859 C C . PHE A 1 108 ? -9.427 -3.714 1.849 1.00 97.31 108 PHE A C 1
ATOM 861 O O . PHE A 1 108 ? -9.951 -3.386 0.782 1.00 97.31 108 PHE A O 1
ATOM 868 N N . VAL A 1 109 ? -9.462 -4.957 2.321 1.00 96.44 109 VAL A N 1
ATOM 869 C CA . VAL A 1 109 ? -10.031 -6.094 1.601 1.00 96.44 109 VAL A CA 1
ATOM 870 C C . VAL A 1 109 ? -11.115 -6.744 2.447 1.00 96.44 109 VAL A C 1
ATOM 872 O O . VAL A 1 109 ? -10.891 -7.098 3.604 1.00 96.44 109 VAL A O 1
ATOM 875 N N . GLU A 1 110 ? -12.284 -6.953 1.851 1.00 94.31 110 GLU A N 1
ATOM 876 C CA . GLU A 1 110 ? -13.404 -7.675 2.450 1.00 94.31 110 GLU A CA 1
ATOM 877 C C . GLU A 1 110 ? -13.875 -8.757 1.474 1.00 94.31 110 GLU A C 1
ATOM 879 O O . GLU A 1 110 ? -14.079 -8.496 0.288 1.00 94.31 110 GLU A O 1
ATOM 884 N N . ASN A 1 111 ? -14.001 -10.002 1.946 1.00 90.38 111 ASN A N 1
ATOM 885 C CA . ASN A 1 111 ? -14.406 -11.151 1.120 1.00 90.38 111 ASN A CA 1
ATOM 886 C C . ASN A 1 111 ? -13.582 -11.313 -0.179 1.00 90.38 111 ASN A C 1
ATOM 888 O O . ASN A 1 111 ? -14.114 -11.669 -1.231 1.00 90.38 111 ASN A O 1
ATOM 892 N N . GLY A 1 112 ? -12.280 -11.016 -0.115 1.00 87.81 112 GLY A N 1
ATOM 893 C CA . GLY A 1 112 ? -11.365 -11.086 -1.260 1.00 87.81 112 GLY A CA 1
ATOM 894 C C . GLY A 1 112 ? -11.509 -9.947 -2.275 1.00 87.81 112 GLY A C 1
ATOM 895 O O . GLY A 1 112 ? -10.902 -10.012 -3.341 1.00 87.81 112 GLY A O 1
ATOM 896 N N . ARG A 1 113 ? -12.300 -8.908 -1.977 1.00 92.44 113 ARG A N 1
ATOM 897 C CA . ARG A 1 113 ? -12.460 -7.718 -2.821 1.00 92.44 113 ARG A CA 1
ATOM 898 C C . ARG A 1 113 ? -11.833 -6.502 -2.162 1.00 92.44 113 ARG A C 1
ATOM 900 O O . ARG A 1 113 ? -12.034 -6.274 -0.973 1.00 92.44 113 ARG A O 1
ATOM 907 N N . VAL A 1 114 ? -11.119 -5.708 -2.953 1.00 94.12 114 VAL A N 1
ATOM 908 C CA . VAL A 1 114 ? -10.639 -4.393 -2.520 1.00 94.12 114 VAL A CA 1
ATOM 909 C C . VAL A 1 114 ? -11.844 -3.477 -2.340 1.00 94.12 114 VAL A C 1
ATOM 911 O O . VAL A 1 114 ? -12.614 -3.276 -3.278 1.00 94.12 114 VAL A O 1
ATOM 914 N N . ILE A 1 115 ? -12.005 -2.958 -1.127 1.00 95.62 115 ILE A N 1
ATOM 915 C CA . ILE A 1 115 ? -13.027 -1.968 -0.781 1.00 95.62 115 ILE A CA 1
ATOM 916 C C . ILE A 1 115 ? -12.476 -0.568 -1.002 1.00 95.62 115 ILE A C 1
ATOM 918 O O . ILE A 1 115 ? -13.143 0.273 -1.598 1.00 95.62 115 ILE A O 1
ATOM 922 N N . ASP A 1 116 ? -11.250 -0.338 -0.538 1.00 95.75 116 ASP A N 1
ATOM 923 C CA . ASP A 1 116 ? -10.567 0.935 -0.684 1.00 95.75 116 ASP A CA 1
ATOM 924 C C . ASP A 1 116 ? -9.050 0.798 -0.492 1.00 95.75 116 ASP A C 1
ATOM 926 O O . ASP A 1 116 ? -8.568 -0.218 0.020 1.00 95.75 116 ASP A O 1
ATOM 930 N N . SER A 1 117 ? -8.292 1.820 -0.884 1.00 96.62 117 SER A N 1
ATOM 931 C CA . SER A 1 117 ? -6.855 1.882 -0.663 1.00 96.62 117 SER A CA 1
ATOM 932 C C . SER A 1 117 ? -6.353 3.288 -0.342 1.00 96.62 117 SER A C 1
ATOM 934 O O . SER A 1 117 ? -6.779 4.293 -0.919 1.00 96.62 117 SER A O 1
ATOM 936 N N . HIS A 1 118 ? -5.371 3.335 0.557 1.00 97.56 118 HIS A N 1
ATOM 937 C CA . HIS A 1 118 ? -4.667 4.545 0.948 1.00 97.56 118 HIS A CA 1
ATOM 938 C C . HIS A 1 118 ? -3.164 4.420 0.705 1.00 97.56 118 HIS A C 1
ATOM 940 O O . HIS A 1 118 ? -2.569 3.434 1.121 1.00 97.56 118 HIS A O 1
ATOM 946 N N . THR A 1 119 ? -2.518 5.424 0.114 1.00 97.56 119 THR A N 1
ATOM 947 C CA . THR A 1 119 ? -1.064 5.414 -0.115 1.00 97.56 119 THR A CA 1
ATOM 948 C C . THR A 1 119 ? -0.403 6.693 0.378 1.00 97.56 119 THR A C 1
ATOM 950 O O . THR A 1 119 ? -0.743 7.796 -0.045 1.00 97.56 119 THR A O 1
ATOM 953 N N . TYR A 1 120 ? 0.614 6.538 1.220 1.00 97.75 120 TYR A N 1
ATOM 954 C CA . TYR A 1 120 ? 1.540 7.596 1.594 1.00 97.75 120 TYR A CA 1
ATOM 955 C C . TYR A 1 120 ? 2.816 7.452 0.758 1.00 97.75 120 TYR A C 1
ATOM 957 O O . TYR A 1 120 ? 3.636 6.573 1.006 1.00 97.75 120 TYR A O 1
ATOM 965 N N . LEU A 1 121 ? 2.993 8.324 -0.239 1.00 95.06 121 LEU A N 1
ATOM 966 C CA . LEU A 1 121 ? 4.099 8.226 -1.202 1.00 95.06 121 LEU A CA 1
ATOM 967 C C . LEU A 1 121 ? 5.499 8.439 -0.612 1.00 95.06 121 LEU A C 1
ATOM 969 O O . LEU A 1 121 ? 6.472 7.930 -1.162 1.00 95.06 121 LEU A O 1
ATOM 973 N N . ALA A 1 122 ? 5.606 9.234 0.451 1.00 95.75 122 ALA A N 1
ATOM 974 C CA . ALA A 1 122 ? 6.882 9.692 0.984 1.00 95.75 122 ALA A CA 1
ATOM 975 C C . ALA A 1 122 ? 6.864 9.746 2.517 1.00 95.75 122 ALA A C 1
ATOM 977 O O . ALA A 1 122 ? 7.144 10.785 3.116 1.00 95.75 122 ALA A O 1
ATOM 978 N N . LEU A 1 123 ? 6.531 8.628 3.167 1.00 97.81 123 LEU A N 1
ATOM 979 C CA . LEU A 1 123 ? 6.661 8.488 4.616 1.00 97.81 123 LEU A CA 1
ATOM 980 C C . LEU A 1 123 ? 8.148 8.652 4.992 1.00 97.81 123 LEU A C 1
ATOM 982 O O . LEU A 1 123 ? 8.976 7.851 4.537 1.00 97.81 123 LEU A O 1
ATOM 986 N N . PRO A 1 124 ? 8.544 9.678 5.770 1.00 98.38 124 PRO A N 1
ATOM 987 C CA . PRO A 1 124 ? 9.958 9.913 6.054 1.00 98.38 124 PRO A CA 1
ATOM 988 C C . PRO A 1 124 ? 10.592 8.775 6.868 1.00 98.38 124 PRO A C 1
ATOM 990 O O . PRO A 1 124 ? 9.894 8.004 7.530 1.00 98.38 124 PRO A O 1
ATOM 993 N N . SER A 1 125 ? 11.924 8.672 6.829 1.00 97.94 125 SER A N 1
ATOM 994 C CA . SER A 1 125 ? 12.673 7.714 7.657 1.00 97.94 125 SER A CA 1
ATOM 995 C C . SER A 1 125 ? 12.341 7.912 9.141 1.00 97.94 125 SER A C 1
ATOM 997 O O . SER A 1 125 ? 12.143 9.044 9.595 1.00 97.94 125 SER A O 1
ATOM 999 N N . SER A 1 126 ? 12.233 6.809 9.884 1.00 96.75 126 SER A N 1
ATOM 1000 C CA . SER A 1 126 ? 11.902 6.773 11.317 1.00 96.75 126 SER A CA 1
ATOM 1001 C C . SER A 1 126 ? 10.559 7.406 11.706 1.00 96.75 126 SER A C 1
ATOM 1003 O O . SER A 1 126 ? 10.299 7.604 12.893 1.00 96.75 126 SER A O 1
ATOM 1005 N N . SER A 1 127 ? 9.693 7.719 10.738 1.00 98.38 127 SER A N 1
ATOM 1006 C CA . SER A 1 127 ? 8.366 8.291 10.983 1.00 98.38 127 SER A CA 1
ATOM 1007 C C . SER A 1 127 ? 7.282 7.218 11.001 1.00 98.38 127 SER A C 1
ATOM 1009 O O . SER A 1 127 ? 7.418 6.164 10.375 1.00 98.38 127 SER A O 1
ATOM 1011 N N . THR A 1 128 ? 6.182 7.521 11.689 1.00 98.44 128 THR A N 1
ATOM 1012 C CA . THR A 1 128 ? 5.014 6.642 11.792 1.00 98.44 128 THR A CA 1
ATOM 1013 C C . THR A 1 128 ? 3.806 7.292 11.139 1.00 98.44 128 THR A C 1
ATOM 1015 O O . THR A 1 128 ? 3.448 8.423 11.464 1.00 98.44 128 THR A O 1
ATOM 1018 N N . TRP A 1 129 ? 3.151 6.557 10.249 1.00 98.25 129 TRP A N 1
ATOM 1019 C CA . TRP A 1 129 ? 1.823 6.882 9.755 1.00 98.25 129 TRP A CA 1
ATOM 1020 C C . TRP A 1 129 ? 0.777 6.157 10.599 1.00 98.25 129 TRP A C 1
ATOM 1022 O O . TRP A 1 129 ? 0.800 4.933 10.711 1.00 98.25 129 TRP A O 1
ATOM 1032 N N . ILE A 1 130 ? -0.126 6.922 11.209 1.00 97.56 130 ILE A N 1
ATOM 1033 C CA . ILE A 1 130 ? -1.256 6.389 11.967 1.00 97.56 130 ILE A CA 1
ATOM 1034 C C . ILE A 1 130 ? -2.493 6.474 11.077 1.00 97.56 130 ILE A C 1
ATOM 1036 O O . ILE A 1 130 ? -2.918 7.569 10.711 1.00 97.56 130 ILE A O 1
ATOM 1040 N N . LEU A 1 131 ? -3.070 5.324 10.747 1.00 96.81 131 LEU A N 1
ATOM 1041 C CA . LEU A 1 131 ? -4.279 5.212 9.943 1.00 96.81 131 LEU A CA 1
ATOM 1042 C C . LEU A 1 131 ? -5.347 4.469 10.738 1.00 96.81 131 LEU A C 1
ATOM 1044 O O . LEU A 1 131 ? -5.161 3.316 11.120 1.00 96.81 131 LEU A O 1
ATOM 1048 N N . SER A 1 132 ? -6.477 5.124 10.980 1.00 95.44 132 SER A N 1
ATOM 1049 C CA . SER A 1 132 ? -7.632 4.471 11.594 1.00 95.44 132 SER A CA 1
ATOM 1050 C C . SER A 1 132 ? -8.606 3.996 10.517 1.00 95.44 132 SER A C 1
ATOM 1052 O O . SER A 1 132 ? -8.837 4.720 9.547 1.00 95.44 132 SER A O 1
ATOM 1054 N N . ALA A 1 133 ? -9.171 2.798 10.679 1.00 94.88 133 ALA A N 1
ATOM 1055 C CA . ALA A 1 133 ? -10.100 2.210 9.717 1.00 94.88 133 ALA A CA 1
ATOM 1056 C C . ALA A 1 133 ? -11.348 3.084 9.511 1.00 94.88 133 ALA A C 1
ATOM 1058 O O . ALA A 1 133 ? -11.807 3.230 8.386 1.00 94.88 133 ALA A O 1
ATOM 1059 N N . GLN A 1 134 ? -11.845 3.735 10.566 1.00 94.19 134 GLN A N 1
ATOM 1060 C CA . GLN A 1 134 ? -12.910 4.733 10.473 1.00 94.19 134 GLN A CA 1
ATOM 1061 C C . GLN A 1 134 ? -12.524 5.866 9.534 1.00 94.19 134 GLN A C 1
ATOM 1063 O O . GLN A 1 134 ? -13.263 6.151 8.603 1.00 94.19 134 GLN A O 1
ATOM 1068 N N . HIS A 1 135 ? -11.381 6.514 9.770 1.00 92.50 135 HIS A N 1
ATOM 1069 C CA . HIS A 1 135 ? -10.982 7.656 8.953 1.00 92.50 135 HIS A CA 1
ATOM 1070 C C . HIS A 1 135 ? -10.861 7.246 7.482 1.00 92.50 135 HIS A C 1
ATOM 1072 O O . HIS A 1 135 ? -11.402 7.935 6.622 1.00 92.50 135 HIS A O 1
ATOM 1078 N N . ALA A 1 136 ? -10.262 6.077 7.236 1.00 94.88 136 ALA A N 1
ATOM 1079 C CA . ALA A 1 136 ? -10.074 5.530 5.902 1.00 94.88 136 ALA A CA 1
ATOM 1080 C C . ALA A 1 136 ? -11.386 5.151 5.197 1.00 94.88 136 ALA A C 1
ATOM 1082 O O . ALA A 1 136 ? -11.487 5.308 3.986 1.00 94.88 136 ALA A O 1
ATOM 1083 N N . LEU A 1 137 ? -12.386 4.629 5.917 1.00 95.31 137 LEU A N 1
ATOM 1084 C CA . LEU A 1 137 ? -13.529 3.935 5.308 1.00 95.31 137 LEU A CA 1
ATOM 1085 C C . LEU A 1 137 ? -14.890 4.602 5.530 1.00 95.31 137 LEU A C 1
ATOM 1087 O O . LEU A 1 137 ? -15.839 4.212 4.855 1.00 95.31 137 LEU A O 1
ATOM 1091 N N . GLN A 1 138 ? -15.010 5.594 6.417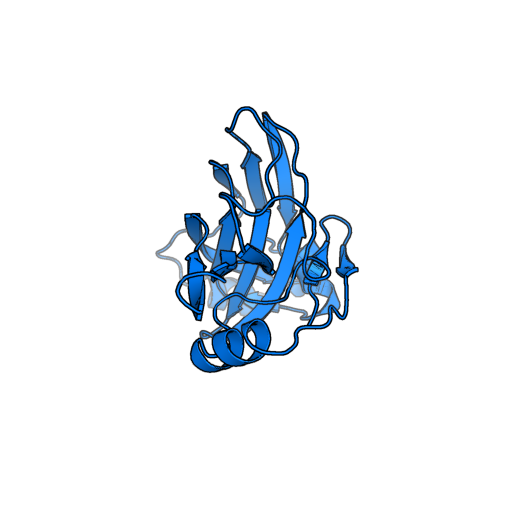 1.00 93.31 138 GLN A N 1
ATOM 1092 C CA . GLN A 1 138 ? -16.298 6.213 6.779 1.00 93.31 138 GLN A CA 1
ATOM 1093 C C . GLN A 1 138 ? -17.061 6.827 5.598 1.00 93.31 138 GLN A C 1
ATOM 1095 O O . GLN A 1 138 ? -18.288 6.853 5.616 1.00 93.31 138 GLN A O 1
ATOM 1100 N N . ASP A 1 139 ? -16.351 7.279 4.562 1.00 92.75 139 ASP A N 1
ATOM 1101 C CA . ASP A 1 139 ? -16.961 7.855 3.358 1.00 92.75 139 ASP A CA 1
ATOM 1102 C C . ASP A 1 139 ? -17.316 6.784 2.304 1.00 92.75 139 ASP A C 1
ATOM 1104 O O . ASP A 1 139 ? -17.939 7.089 1.288 1.00 92.75 139 ASP A O 1
ATOM 1108 N N . VAL A 1 140 ? -16.922 5.525 2.533 1.00 92.12 140 VAL A N 1
ATOM 1109 C CA . VAL A 1 140 ? -17.146 4.381 1.628 1.00 92.12 140 VAL A CA 1
ATOM 1110 C C . VAL A 1 140 ? -18.193 3.418 2.180 1.00 92.12 140 VAL A C 1
ATOM 1112 O O . VAL A 1 140 ? -18.987 2.865 1.422 1.00 92.12 140 VAL A O 1
ATOM 1115 N N . THR A 1 141 ? -18.202 3.194 3.491 1.00 92.62 141 THR A N 1
ATOM 1116 C CA . THR A 1 141 ? -19.115 2.263 4.158 1.00 92.62 141 THR A CA 1
ATOM 1117 C C . THR A 1 141 ? -19.362 2.692 5.601 1.00 92.62 141 THR A C 1
ATOM 1119 O O . THR A 1 141 ? -18.502 3.302 6.223 1.00 92.62 141 THR A O 1
ATOM 1122 N N . SER A 1 142 ? -20.515 2.334 6.171 1.00 89.38 142 SER A N 1
ATOM 1123 C CA . SER A 1 142 ? -20.819 2.523 7.600 1.00 89.38 142 SER A CA 1
ATOM 1124 C C . SER A 1 142 ? -20.230 1.425 8.498 1.00 89.38 142 SER A C 1
ATOM 1126 O O . SER A 1 142 ? -20.198 1.555 9.726 1.00 89.38 142 SER A O 1
ATOM 1128 N N . SER A 1 143 ? -19.805 0.311 7.897 1.00 91.25 143 SER A N 1
ATOM 1129 C CA . SER A 1 143 ? -19.195 -0.819 8.594 1.00 91.25 143 SER A CA 1
ATOM 1130 C C . SER A 1 143 ? -18.234 -1.593 7.697 1.00 91.25 143 SER A C 1
ATOM 1132 O O . SER A 1 143 ? -18.497 -1.769 6.510 1.00 91.25 143 SER A O 1
ATOM 1134 N N . PHE A 1 144 ? -17.162 -2.114 8.276 1.00 92.56 144 PHE A N 1
ATOM 1135 C CA . PHE A 1 144 ? -16.159 -2.928 7.606 1.00 92.56 144 PHE A CA 1
ATOM 1136 C C . PHE A 1 144 ? -15.668 -4.026 8.546 1.00 92.56 144 PHE A C 1
ATOM 1138 O O . PHE A 1 144 ? -15.336 -3.755 9.706 1.00 92.56 144 PHE A O 1
ATOM 1145 N N . ALA A 1 145 ? -15.593 -5.252 8.033 1.00 91.88 145 ALA A N 1
ATOM 1146 C CA . ALA A 1 145 ? -15.082 -6.410 8.752 1.00 91.88 145 ALA A CA 1
ATOM 1147 C C . ALA A 1 145 ? -14.206 -7.255 7.824 1.00 91.88 145 ALA A C 1
ATOM 1149 O O . ALA A 1 145 ? -14.672 -8.193 7.180 1.00 91.88 145 ALA A O 1
ATOM 1150 N N . GLY A 1 146 ? -12.914 -6.937 7.769 1.00 93.44 146 GLY A N 1
ATOM 1151 C CA . GLY A 1 146 ? -12.025 -7.535 6.781 1.00 93.44 146 GLY A CA 1
ATOM 1152 C C . GLY A 1 146 ? -10.565 -7.566 7.204 1.00 93.44 146 GLY A C 1
ATOM 1153 O O . GLY A 1 146 ? -10.223 -7.815 8.363 1.00 93.44 146 GLY A O 1
ATOM 1154 N N . ALA A 1 147 ? -9.693 -7.354 6.229 1.00 95.19 147 ALA A N 1
ATOM 1155 C CA . ALA A 1 147 ? -8.253 -7.284 6.406 1.00 95.19 147 ALA A CA 1
ATOM 1156 C C . ALA A 1 147 ? -7.698 -5.996 5.792 1.00 95.19 147 ALA A C 1
ATOM 1158 O O . ALA A 1 147 ? -8.315 -5.394 4.913 1.00 95.19 147 ALA A O 1
ATOM 1159 N N . ALA A 1 148 ? -6.513 -5.600 6.243 1.00 97.19 148 ALA A N 1
ATOM 1160 C CA . ALA A 1 148 ? -5.695 -4.603 5.573 1.00 97.19 148 ALA A CA 1
ATOM 1161 C C . ALA A 1 148 ? -4.409 -5.263 5.070 1.00 97.19 148 ALA A C 1
ATOM 1163 O O . ALA A 1 148 ? -3.657 -5.856 5.844 1.00 97.19 148 ALA A O 1
ATOM 1164 N N . GLU A 1 149 ? -4.152 -5.154 3.775 1.00 97.81 149 GLU A N 1
ATOM 1165 C CA . GLU A 1 149 ? -2.897 -5.555 3.150 1.00 97.81 149 GLU A CA 1
ATOM 1166 C C . GLU A 1 149 ? -2.004 -4.319 3.059 1.00 97.81 149 GLU A C 1
ATOM 1168 O O . GLU A 1 149 ? -2.349 -3.346 2.386 1.00 97.81 149 GLU A O 1
ATOM 1173 N N . VAL A 1 150 ? -0.873 -4.325 3.762 1.00 98.38 150 VAL A N 1
ATOM 1174 C CA . VAL A 1 150 ? 0.052 -3.189 3.785 1.00 98.38 150 VAL A CA 1
ATOM 1175 C C . VAL A 1 150 ? 1.290 -3.524 2.976 1.00 98.38 150 VAL A C 1
ATOM 1177 O O . VAL A 1 150 ? 1.966 -4.506 3.272 1.00 98.38 150 VAL A O 1
ATOM 1180 N N . TYR A 1 151 ? 1.588 -2.696 1.982 1.00 98.44 151 TYR A N 1
ATOM 1181 C CA . TYR A 1 151 ? 2.712 -2.825 1.061 1.00 98.44 151 TYR A CA 1
ATOM 1182 C C . TYR A 1 151 ? 3.686 -1.669 1.249 1.00 98.44 151 TYR A C 1
ATOM 1184 O O . TYR A 1 151 ? 3.267 -0.539 1.499 1.00 98.44 151 TYR A O 1
ATOM 1192 N N . SER A 1 152 ? 4.982 -1.927 1.084 1.00 97.69 152 SER A N 1
ATOM 1193 C CA . SER A 1 152 ? 5.994 -0.872 1.129 1.00 97.69 152 SER A CA 1
ATOM 1194 C C . SER A 1 152 ? 7.194 -1.181 0.247 1.00 97.69 152 SER A C 1
ATOM 1196 O O . SER A 1 152 ? 7.682 -2.313 0.197 1.00 97.69 152 SER A O 1
ATOM 1198 N N . ASN A 1 153 ? 7.720 -0.145 -0.404 1.00 95.88 153 ASN A N 1
ATOM 1199 C CA . ASN A 1 153 ? 8.955 -0.242 -1.182 1.00 95.88 153 ASN A CA 1
ATOM 1200 C C . ASN A 1 153 ? 10.231 -0.211 -0.312 1.00 95.88 153 ASN A C 1
ATOM 1202 O O . ASN A 1 153 ? 11.332 -0.342 -0.842 1.00 95.88 153 ASN A O 1
ATOM 1206 N N . GLN A 1 154 ? 10.088 -0.032 1.003 1.00 97.12 154 GLN A N 1
ATOM 1207 C CA . GLN A 1 154 ? 11.158 -0.064 2.004 1.00 97.12 154 GLN A CA 1
ATOM 1208 C C . GLN A 1 154 ? 10.752 -0.903 3.223 1.00 97.12 154 GLN A C 1
ATOM 1210 O O . GLN A 1 154 ? 9.573 -1.196 3.424 1.00 97.12 154 GLN A O 1
ATOM 1215 N N . ALA A 1 155 ? 11.718 -1.249 4.077 1.00 97.56 155 ALA A N 1
ATOM 1216 C CA . ALA A 1 155 ? 11.447 -1.948 5.332 1.00 97.56 155 ALA A CA 1
ATOM 1217 C C . ALA A 1 155 ? 10.535 -1.125 6.262 1.00 97.56 155 ALA A C 1
ATOM 1219 O O . ALA A 1 155 ? 10.776 0.060 6.510 1.00 97.56 155 ALA A O 1
ATOM 1220 N N . PHE A 1 156 ? 9.510 -1.776 6.809 1.00 97.69 156 PHE A N 1
ATOM 1221 C CA . PHE A 1 156 ? 8.529 -1.168 7.703 1.00 97.69 156 PHE A CA 1
ATOM 1222 C C . PHE A 1 156 ? 8.164 -2.117 8.846 1.00 97.69 156 PHE A C 1
ATOM 1224 O O . PHE A 1 156 ? 8.421 -3.319 8.787 1.00 97.69 156 PHE A O 1
ATOM 1231 N N . GLN A 1 157 ? 7.537 -1.561 9.877 1.00 97.81 157 GLN A N 1
ATOM 1232 C CA . GLN A 1 157 ? 6.926 -2.299 10.976 1.00 97.81 157 GLN A CA 1
ATOM 1233 C C . GLN A 1 157 ? 5.479 -1.834 11.158 1.00 97.81 157 GLN A C 1
ATOM 1235 O O . GLN A 1 157 ? 5.176 -0.658 10.961 1.00 97.81 157 GLN A O 1
ATOM 1240 N N . ILE A 1 158 ? 4.591 -2.746 11.560 1.00 97.38 158 ILE A N 1
ATOM 1241 C CA . ILE A 1 158 ? 3.201 -2.426 11.900 1.00 97.38 158 ILE A CA 1
ATOM 1242 C C . ILE A 1 158 ? 2.934 -2.782 13.353 1.00 97.38 158 ILE A C 1
ATOM 1244 O O . ILE A 1 158 ? 3.224 -3.893 13.793 1.00 97.38 158 ILE A O 1
ATOM 1248 N N . THR A 1 159 ? 2.297 -1.854 14.054 1.00 96.75 159 THR A N 1
ATOM 1249 C CA . THR A 1 159 ? 1.629 -2.107 15.329 1.00 96.75 159 THR A CA 1
ATOM 1250 C C . THR A 1 159 ? 0.135 -1.876 15.146 1.00 96.75 159 THR A C 1
ATOM 1252 O O . THR A 1 159 ? -0.271 -0.879 14.549 1.00 96.75 159 THR A O 1
ATOM 1255 N N . VAL A 1 160 ? -0.686 -2.788 15.663 1.00 95.19 160 VAL A N 1
ATOM 1256 C CA . VAL A 1 160 ? -2.147 -2.721 15.554 1.00 95.19 160 VAL A CA 1
ATOM 1257 C C . VAL A 1 160 ? -2.744 -2.457 16.932 1.00 95.19 160 VAL A C 1
ATOM 1259 O O . VAL A 1 160 ? -2.364 -3.099 17.910 1.00 95.19 160 VAL A O 1
ATOM 1262 N N . ALA A 1 161 ? -3.679 -1.514 17.010 1.00 92.88 161 ALA A N 1
ATOM 1263 C CA . ALA A 1 161 ? -4.451 -1.220 18.212 1.00 92.88 161 ALA A CA 1
ATOM 1264 C C . ALA A 1 161 ? -5.951 -1.403 17.953 1.00 92.88 161 ALA A C 1
ATOM 1266 O O . ALA A 1 161 ? -6.418 -1.264 16.821 1.00 92.88 161 ALA A O 1
ATOM 1267 N N . HIS A 1 162 ? -6.704 -1.703 19.016 1.00 86.00 162 HIS A N 1
ATOM 1268 C CA . HIS A 1 162 ? -8.154 -1.948 18.955 1.00 86.00 162 HIS A CA 1
ATOM 1269 C C . HIS A 1 162 ? -8.532 -3.053 17.947 1.00 86.00 162 HIS A C 1
ATOM 1271 O O . HIS A 1 162 ? -9.501 -2.955 17.188 1.00 86.00 162 HIS A O 1
ATOM 1277 N N . GLN A 1 163 ? -7.730 -4.118 17.936 1.00 79.00 163 GLN A N 1
ATOM 1278 C CA . GLN A 1 163 ? -8.000 -5.356 17.216 1.00 79.00 163 GLN A CA 1
ATOM 1279 C C . GLN A 1 163 ? -8.568 -6.377 18.211 1.00 79.00 163 GLN A C 1
ATOM 1281 O O . GLN A 1 163 ? -7.978 -6.565 19.280 1.00 79.00 163 GLN A O 1
ATOM 1286 N N . PRO A 1 164 ? -9.714 -7.013 17.930 1.00 69.62 164 PRO A N 1
ATOM 1287 C CA . PRO A 1 164 ? -10.230 -8.059 18.801 1.00 69.62 164 PRO A CA 1
ATOM 1288 C C . PRO A 1 164 ? -9.334 -9.299 18.745 1.00 69.62 164 PRO A C 1
ATOM 1290 O O . PRO A 1 164 ? -8.628 -9.540 17.769 1.00 69.62 164 PRO A O 1
ATOM 1293 N N . ALA A 1 165 ? -9.373 -10.108 19.802 1.00 65.56 165 ALA A N 1
ATOM 1294 C CA . ALA A 1 165 ? -8.655 -11.376 19.828 1.00 65.56 165 ALA A CA 1
ATOM 1295 C C . ALA A 1 165 ? -9.234 -12.368 18.804 1.00 65.56 165 ALA A C 1
ATOM 1297 O O . ALA A 1 165 ? -10.450 -12.442 18.609 1.00 65.56 165 ALA A O 1
ATOM 1298 N N . PHE A 1 166 ? -8.356 -13.200 18.234 1.00 54.22 166 PHE A N 1
ATOM 1299 C CA . PHE A 1 166 ? -8.665 -14.151 17.160 1.00 54.22 166 PHE A CA 1
ATOM 1300 C C . PHE A 1 166 ? -9.783 -15.168 17.471 1.00 54.22 166 PHE A C 1
ATOM 1302 O O . PHE A 1 166 ? -10.320 -15.772 16.548 1.00 54.22 166 PHE A O 1
ATOM 1309 N N . SER A 1 167 ? -10.141 -15.361 18.745 1.00 56.53 167 SER A N 1
ATOM 1310 C CA . SER A 1 167 ? -11.082 -16.386 19.217 1.00 56.53 167 SER A CA 1
ATOM 1311 C C . SER A 1 167 ? -12.497 -15.887 19.547 1.00 56.53 167 SER A C 1
ATOM 1313 O O . SER A 1 167 ? -13.282 -16.663 20.087 1.00 56.53 167 SER A O 1
ATOM 1315 N N . ASN A 1 168 ? -12.842 -14.620 19.296 1.00 56.25 168 ASN A N 1
ATOM 1316 C CA . ASN A 1 168 ? -14.121 -14.066 19.761 1.00 56.25 168 ASN A CA 1
ATOM 1317 C C . ASN A 1 168 ? -15.242 -14.082 18.708 1.00 56.25 168 ASN A C 1
ATOM 1319 O O . ASN A 1 168 ? -15.030 -1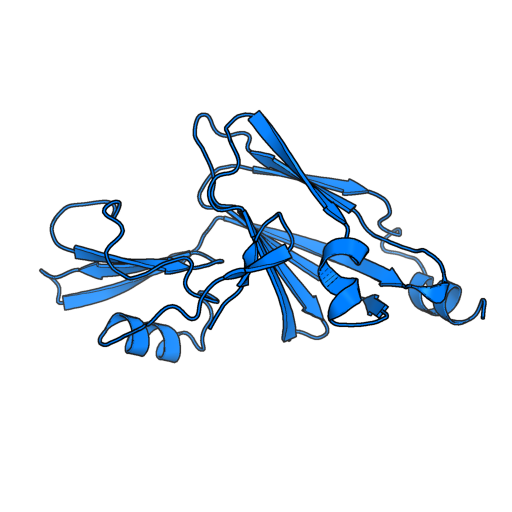3.747 17.545 1.00 56.25 168 ASN A O 1
ATOM 1323 N N . THR A 1 169 ? -16.483 -14.301 19.173 1.00 62.34 169 THR A N 1
ATOM 1324 C CA . THR A 1 169 ? -17.781 -14.018 18.503 1.00 62.34 169 THR A CA 1
ATOM 1325 C C . THR A 1 169 ? -18.024 -12.513 18.291 1.00 62.34 169 THR A C 1
ATOM 1327 O O . THR A 1 169 ? -19.149 -12.014 18.322 1.00 62.34 169 THR A O 1
ATOM 1330 N N . PHE A 1 170 ? -16.940 -11.767 18.118 1.00 66.69 170 PHE A N 1
ATOM 1331 C CA . PHE A 1 170 ? -16.848 -10.327 18.258 1.00 66.69 170 PHE A CA 1
ATOM 1332 C C . PHE A 1 170 ? -17.820 -9.580 17.344 1.00 66.69 170 PHE A C 1
ATOM 1334 O O . PHE A 1 170 ? -18.537 -8.699 17.808 1.00 66.69 170 PHE A O 1
ATOM 1341 N N . VAL A 1 171 ? -17.904 -9.992 16.076 1.00 63.94 171 VAL A N 1
ATOM 1342 C CA . VAL A 1 171 ? -18.782 -9.357 15.084 1.00 63.94 171 VAL A CA 1
ATOM 1343 C C . VAL A 1 171 ? -20.247 -9.471 15.501 1.00 63.94 171 VAL A C 1
ATOM 1345 O O . VAL A 1 171 ? -20.945 -8.465 15.534 1.00 63.94 171 VAL A O 1
ATOM 1348 N N . SER A 1 172 ? -20.707 -10.661 15.907 1.00 63.22 172 SER A N 1
ATOM 1349 C CA . SER A 1 172 ? -22.078 -10.826 16.407 1.00 63.22 172 SER A CA 1
ATOM 1350 C C . SER A 1 172 ? -22.324 -10.050 17.701 1.00 63.22 172 SER A C 1
ATOM 1352 O O . SER A 1 172 ? -23.390 -9.476 17.865 1.00 63.22 172 SER A O 1
ATOM 1354 N N . THR A 1 173 ? -21.345 -9.971 18.607 1.00 63.06 173 THR A N 1
ATOM 1355 C CA . THR A 1 173 ? -21.493 -9.214 19.859 1.00 63.06 173 THR A CA 1
ATOM 1356 C C . THR A 1 173 ? -21.597 -7.711 19.606 1.00 63.06 173 THR A C 1
ATOM 1358 O O . THR A 1 173 ? -22.385 -7.040 20.259 1.00 63.06 173 THR A O 1
ATOM 1361 N N . ILE A 1 174 ? -20.838 -7.165 18.658 1.00 62.56 174 ILE A N 1
ATOM 1362 C CA . ILE A 1 174 ? -20.932 -5.748 18.297 1.00 62.56 174 ILE A CA 1
ATOM 1363 C C . ILE A 1 174 ? -22.230 -5.436 17.553 1.00 62.56 174 ILE A C 1
ATOM 1365 O O . ILE A 1 174 ? -22.878 -4.437 17.855 1.00 62.56 174 ILE A O 1
ATOM 1369 N N . MET A 1 175 ? -22.623 -6.297 16.616 1.00 58.94 175 MET A N 1
ATOM 1370 C CA . MET A 1 175 ? -23.813 -6.085 15.788 1.00 58.94 175 MET A CA 1
ATOM 1371 C C . MET A 1 175 ? -25.121 -6.263 16.575 1.00 58.94 175 MET A C 1
ATOM 1373 O O . MET A 1 175 ? -26.094 -5.600 16.250 1.00 58.94 175 MET A O 1
ATOM 1377 N N . ASN A 1 176 ? -25.146 -7.116 17.610 1.00 57.50 176 ASN A N 1
ATOM 1378 C CA . ASN A 1 176 ? -26.349 -7.418 18.404 1.00 57.50 176 ASN A CA 1
ATOM 1379 C C . ASN A 1 176 ? -26.566 -6.497 19.622 1.00 57.50 176 ASN A C 1
ATOM 1381 O O . ASN A 1 176 ? -27.520 -6.702 20.369 1.00 57.50 176 ASN A O 1
ATOM 1385 N N . ASN A 1 177 ? -25.674 -5.537 19.885 1.00 52.47 177 ASN A N 1
ATOM 1386 C CA . ASN A 1 177 ? -25.841 -4.568 20.981 1.00 52.47 177 ASN A CA 1
ATOM 1387 C C . ASN A 1 177 ? -26.642 -3.313 20.563 1.00 52.47 177 ASN A C 1
ATOM 1389 O O . ASN A 1 177 ? -26.659 -2.327 21.302 1.00 52.47 177 ASN A O 1
ATOM 1393 N N . TYR A 1 178 ? -27.314 -3.368 19.407 1.00 46.56 178 TYR A N 1
ATOM 1394 C CA . TYR A 1 178 ? -28.223 -2.363 18.846 1.00 46.56 178 TYR A CA 1
ATOM 1395 C C . TYR A 1 178 ? -29.382 -3.059 18.124 1.00 46.56 178 TYR A C 1
ATOM 1397 O O . TYR A 1 178 ? -30.402 -2.374 17.888 1.00 46.56 178 TYR A O 1
#

Secondary structure (DSSP, 8-state):
--EEETTS-EE-PPP--HHHHHHHHHTTTTT-SBSS-TT-S--SSSSEEEEEETTEEEEEETTTTEEEEEEPEEEEEEEEEEETTTTEE-EEEEEE-SSS-EEEEEEEEETTEEEEEEEEEEEPTT-EEEEEHHHHHTTT-SEEEEEEEEEESS-EEEEEESPPPTT--HHHHHHTT-

Radius of gyration: 17.63 Å; chains: 1; bounding box: 48×30×46 Å